Protein AF-A0AA43GDU2-F1 (afdb_monomer_lite)

Sequence (61 aa):
MAELAEAFEVKSIPTLELMKIMHDNGHADIGKIKGIVDYWIAIGNCPANLHRELKKIFPEL

Structure (mmCIF, N/CA/C/O backbone):
data_AF-A0AA43GDU2-F1
#
_entry.id   AF-A0AA43GDU2-F1
#
loop_
_atom_site.group_PDB
_atom_site.id
_atom_site.type_symbol
_atom_site.label_atom_id
_atom_site.label_alt_id
_atom_site.label_comp_id
_atom_site.label_asym_id
_atom_site.label_entity_id
_atom_site.label_seq_id
_atom_site.pdbx_PDB_ins_code
_atom_site.Cartn_x
_atom_site.Cartn_y
_atom_site.Cartn_z
_atom_site.occupancy
_atom_site.B_iso_or_equiv
_atom_site.auth_seq_id
_atom_site.auth_comp_id
_atom_site.auth_asym_id
_atom_site.auth_atom_id
_atom_site.pdbx_PDB_model_num
ATOM 1 N N . MET A 1 1 ? 11.087 -6.846 -11.851 1.00 71.06 1 MET A N 1
ATOM 2 C CA . MET A 1 1 ? 10.146 -5.753 -12.200 1.00 71.06 1 MET A CA 1
ATOM 3 C C . MET A 1 1 ? 10.831 -4.395 -12.225 1.00 71.06 1 MET A C 1
ATOM 5 O O . MET A 1 1 ? 10.703 -3.738 -13.242 1.00 71.06 1 MET A O 1
ATOM 9 N N . ALA A 1 2 ? 11.588 -3.990 -11.195 1.00 75.12 2 ALA A N 1
ATOM 10 C CA . ALA A 1 2 ? 12.344 -2.726 -11.224 1.00 75.12 2 ALA A CA 1
ATOM 11 C C . ALA A 1 2 ? 13.390 -2.677 -12.357 1.00 75.12 2 ALA A C 1
ATOM 13 O O . ALA A 1 2 ? 13.358 -1.757 -13.161 1.00 75.12 2 ALA A O 1
ATOM 14 N N . GLU A 1 3 ? 14.212 -3.723 -12.493 1.00 81.69 3 GLU A N 1
ATOM 15 C CA . GLU A 1 3 ? 15.199 -3.851 -13.586 1.00 81.69 3 GLU A CA 1
ATOM 16 C C . GLU A 1 3 ? 14.548 -3.835 -14.980 1.00 81.69 3 GLU A C 1
ATOM 18 O O . GLU A 1 3 ? 15.100 -3.308 -15.938 1.00 81.69 3 GLU A O 1
ATOM 23 N N . LEU A 1 4 ? 13.333 -4.382 -15.094 1.00 84.06 4 LEU A N 1
ATOM 24 C CA . LEU A 1 4 ? 12.567 -4.359 -16.339 1.00 84.06 4 LEU A CA 1
ATOM 25 C C . LEU A 1 4 ? 12.004 -2.961 -16.620 1.00 84.06 4 LEU A C 1
ATOM 27 O O . LEU A 1 4 ? 12.031 -2.512 -17.754 1.00 84.06 4 LEU A O 1
ATOM 31 N N . ALA A 1 5 ? 11.500 -2.264 -15.600 1.00 84.00 5 ALA A N 1
ATOM 32 C CA . ALA A 1 5 ? 11.025 -0.894 -15.752 1.00 84.00 5 ALA A CA 1
ATOM 33 C C . ALA A 1 5 ? 12.168 0.038 -16.186 1.00 84.00 5 ALA A C 1
ATOM 35 O O . ALA A 1 5 ? 11.981 0.841 -17.093 1.00 84.00 5 ALA A O 1
ATOM 36 N N . GLU A 1 6 ? 13.360 -0.139 -15.614 1.00 87.06 6 GLU A N 1
ATOM 37 C CA . GLU A 1 6 ? 14.578 0.567 -16.019 1.00 87.06 6 GLU A CA 1
ATOM 38 C C . GLU A 1 6 ? 14.959 0.276 -17.478 1.00 87.06 6 GLU A C 1
ATOM 40 O O . GLU A 1 6 ? 15.156 1.211 -18.248 1.00 87.06 6 GLU A O 1
ATOM 45 N N . ALA A 1 7 ? 14.969 -0.997 -17.892 1.00 90.81 7 ALA A N 1
ATOM 46 C CA . ALA A 1 7 ? 15.292 -1.393 -19.268 1.00 90.81 7 ALA A CA 1
ATOM 47 C C . ALA A 1 7 ? 14.345 -0.803 -20.332 1.00 90.81 7 ALA A C 1
ATOM 49 O O . ALA A 1 7 ? 14.715 -0.709 -21.500 1.00 90.81 7 ALA A O 1
ATOM 50 N N . PHE A 1 8 ? 13.128 -0.424 -19.938 1.00 90.44 8 PHE A N 1
ATOM 51 C CA . PHE A 1 8 ? 12.121 0.182 -20.810 1.00 90.44 8 PHE A CA 1
ATOM 52 C C . PHE A 1 8 ? 11.923 1.684 -20.544 1.00 90.44 8 PHE A C 1
ATOM 54 O O . PHE A 1 8 ?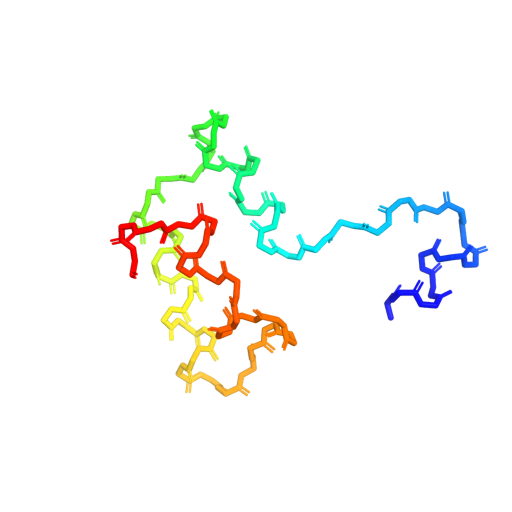 10.973 2.265 -21.063 1.00 90.44 8 PHE A O 1
ATOM 61 N N . GLU A 1 9 ? 12.779 2.304 -19.723 1.00 86.88 9 GLU A N 1
ATOM 62 C CA . GLU A 1 9 ? 12.682 3.715 -19.316 1.00 86.88 9 GLU A CA 1
ATOM 63 C C . GLU A 1 9 ? 11.306 4.089 -18.723 1.00 86.88 9 GLU A C 1
ATOM 65 O O . GLU A 1 9 ? 10.847 5.232 -18.779 1.00 86.88 9 GLU A O 1
ATOM 70 N N . VAL A 1 10 ? 10.625 3.113 -18.118 1.00 84.62 10 VAL A N 1
ATOM 71 C CA . VAL A 1 10 ? 9.326 3.301 -17.475 1.00 84.62 10 VAL A CA 1
ATOM 72 C C . VAL A 1 10 ? 9.543 3.678 -16.019 1.00 84.62 10 VAL A C 1
ATOM 74 O O . VAL A 1 10 ? 10.247 3.000 -15.268 1.00 84.62 10 VAL A O 1
ATOM 77 N N . LYS A 1 11 ? 8.867 4.740 -15.574 1.00 80.38 11 LYS A N 1
ATOM 78 C CA . LYS A 1 11 ? 8.865 5.122 -14.162 1.00 80.38 11 LYS A CA 1
ATOM 79 C C . LYS A 1 11 ? 8.230 4.010 -13.323 1.00 80.38 11 LYS A C 1
ATOM 81 O O . LYS A 1 11 ? 7.017 3.809 -13.357 1.00 80.38 11 LYS A O 1
ATOM 86 N N . SER A 1 12 ? 9.047 3.324 -12.529 1.00 80.88 12 SER A N 1
ATOM 87 C CA . SER A 1 12 ? 8.555 2.394 -11.515 1.00 80.88 12 SER A CA 1
ATOM 88 C C . SER A 1 12 ? 7.844 3.173 -10.408 1.00 80.88 12 SER A C 1
ATOM 90 O O . SER A 1 12 ? 8.435 4.062 -9.795 1.00 80.88 12 SER A O 1
ATOM 92 N N . ILE A 1 13 ? 6.587 2.823 -10.133 1.00 81.94 13 ILE A N 1
ATOM 93 C CA . ILE A 1 13 ? 5.812 3.357 -9.008 1.00 81.94 13 ILE A CA 1
ATOM 94 C C . ILE A 1 13 ? 5.678 2.241 -7.963 1.00 81.94 13 ILE A C 1
ATOM 96 O O . ILE A 1 13 ? 5.239 1.142 -8.313 1.00 81.94 13 ILE A O 1
ATOM 100 N N . PRO A 1 14 ? 6.052 2.473 -6.692 1.00 87.88 14 PRO A N 1
ATOM 101 C CA . PRO A 1 14 ? 5.801 1.530 -5.610 1.00 87.88 14 PRO A CA 1
ATOM 102 C C . PRO A 1 14 ? 4.320 1.154 -5.514 1.00 87.88 14 PRO A C 1
ATOM 104 O O . PRO A 1 14 ? 3.440 2.007 -5.620 1.00 87.88 14 PRO A O 1
ATOM 107 N N . THR A 1 15 ? 4.029 -0.116 -5.231 1.00 90.94 15 THR A N 1
ATOM 108 C CA . THR A 1 15 ? 2.648 -0.621 -5.158 1.00 90.94 15 THR A CA 1
ATOM 109 C C . THR A 1 15 ? 1.763 0.200 -4.215 1.00 90.94 15 THR A C 1
ATOM 111 O O . THR A 1 15 ? 0.626 0.513 -4.556 1.00 90.94 15 THR A O 1
ATOM 114 N N . LEU A 1 16 ? 2.286 0.597 -3.050 1.00 92.75 16 LEU A N 1
ATOM 115 C CA . LEU A 1 16 ? 1.532 1.408 -2.090 1.00 92.75 16 LEU A CA 1
ATOM 116 C C . LEU A 1 16 ? 1.273 2.843 -2.574 1.00 92.75 16 LEU A C 1
ATOM 118 O O . LEU A 1 16 ? 0.217 3.392 -2.272 1.00 92.75 16 LEU A O 1
ATOM 122 N N . GLU A 1 17 ? 2.181 3.436 -3.354 1.00 92.25 17 GLU A N 1
ATOM 123 C CA . GLU A 1 17 ? 1.940 4.746 -3.973 1.00 92.25 17 GLU A CA 1
ATOM 124 C C . GLU A 1 17 ? 0.839 4.659 -5.031 1.00 92.25 17 GLU A C 1
ATOM 126 O O . GLU A 1 17 ? -0.052 5.506 -5.066 1.00 92.25 17 GLU A O 1
ATOM 131 N N . LEU A 1 18 ? 0.837 3.601 -5.848 1.00 92.25 18 LEU A N 1
ATOM 132 C CA . LEU A 1 18 ? -0.243 3.366 -6.806 1.00 92.25 18 LEU A CA 1
ATOM 133 C C . LEU A 1 18 ? -1.594 3.206 -6.094 1.00 92.25 18 LEU A C 1
ATOM 135 O O . LEU A 1 18 ? -2.586 3.804 -6.508 1.00 92.25 18 LEU A O 1
ATOM 139 N N . MET A 1 19 ? -1.631 2.450 -4.994 1.00 94.31 19 MET A N 1
ATOM 140 C CA . MET A 1 19 ? -2.838 2.309 -4.176 1.00 94.31 19 MET A CA 1
ATOM 141 C C . MET A 1 19 ? -3.311 3.651 -3.617 1.00 94.31 19 MET A C 1
ATOM 143 O O . MET A 1 19 ? -4.512 3.915 -3.611 1.00 94.31 19 MET A O 1
ATOM 147 N N . LYS A 1 20 ? -2.385 4.513 -3.184 1.00 94.75 20 LYS A N 1
ATOM 148 C CA . LYS A 1 20 ? -2.717 5.853 -2.695 1.00 94.75 20 LYS A CA 1
ATOM 149 C C . LYS A 1 20 ? -3.345 6.706 -3.793 1.00 94.75 20 LYS A C 1
ATOM 151 O O . LYS A 1 20 ? -4.398 7.288 -3.567 1.00 94.75 20 LYS A O 1
ATOM 156 N N . ILE A 1 21 ? -2.786 6.681 -5.003 1.00 94.81 21 ILE A N 1
ATOM 157 C CA . ILE A 1 21 ? -3.361 7.368 -6.170 1.00 94.81 21 ILE A CA 1
ATOM 158 C C . ILE A 1 21 ? -4.779 6.859 -6.465 1.00 94.81 21 ILE A C 1
ATOM 160 O O . ILE A 1 21 ? -5.685 7.660 -6.698 1.00 94.81 21 ILE A O 1
ATOM 164 N N . MET A 1 22 ? -5.000 5.540 -6.438 1.00 94.62 22 MET A N 1
ATOM 165 C CA . MET A 1 22 ? -6.332 4.958 -6.645 1.00 94.62 22 MET A CA 1
ATOM 166 C C . MET A 1 22 ? -7.329 5.390 -5.565 1.00 94.62 22 MET A C 1
ATOM 168 O O . MET A 1 22 ? -8.495 5.631 -5.878 1.00 94.62 22 MET A O 1
ATOM 172 N N . HIS A 1 23 ? -6.879 5.491 -4.314 1.00 96.50 23 HIS A N 1
ATOM 173 C CA . HIS A 1 23 ? -7.705 5.954 -3.207 1.00 96.50 23 HIS A CA 1
ATOM 174 C C . HIS A 1 23 ? -8.059 7.438 -3.332 1.00 96.50 23 HIS A C 1
ATOM 176 O O . HIS A 1 23 ? -9.234 7.795 -3.272 1.00 96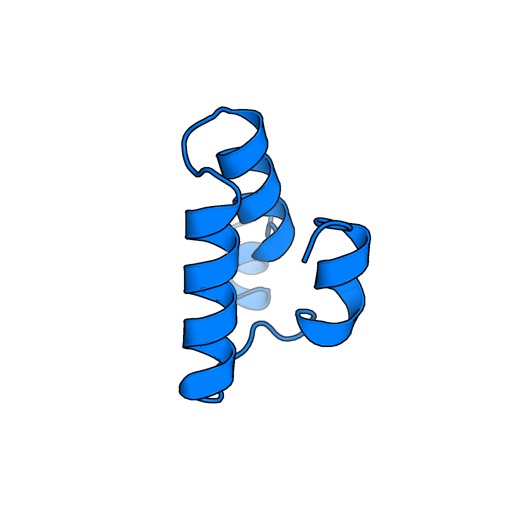.50 23 HIS A O 1
ATOM 182 N N . ASP A 1 24 ? -7.065 8.282 -3.602 1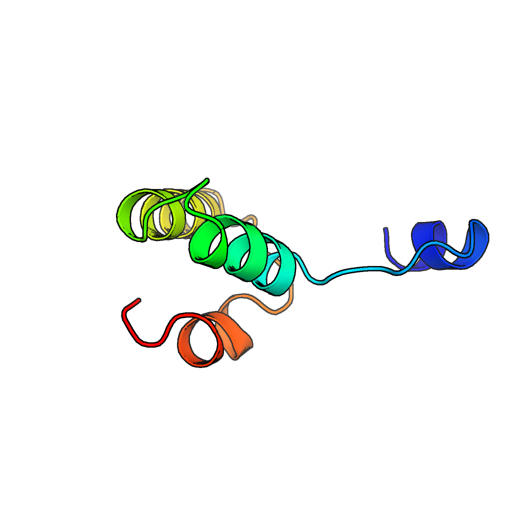.00 96.25 24 ASP A N 1
ATOM 183 C CA . ASP A 1 24 ? -7.227 9.735 -3.707 1.00 96.25 24 ASP A CA 1
ATOM 184 C C . ASP A 1 24 ? -8.136 10.144 -4.874 1.00 96.25 24 ASP A C 1
ATOM 186 O O . ASP A 1 24 ? -8.830 11.155 -4.796 1.00 96.25 24 ASP A O 1
ATOM 190 N N . ASN A 1 25 ? -8.189 9.335 -5.937 1.00 97.00 25 ASN A N 1
ATOM 191 C CA . ASN A 1 25 ? -9.096 9.535 -7.072 1.00 97.00 25 ASN A CA 1
ATOM 192 C C . ASN A 1 25 ? -10.460 8.835 -6.898 1.00 97.00 25 ASN A C 1
ATOM 194 O O . ASN A 1 25 ? -11.266 8.812 -7.826 1.00 97.00 25 ASN A O 1
ATOM 198 N N . GLY A 1 26 ? -10.737 8.234 -5.735 1.00 95.12 26 GLY A N 1
ATOM 199 C CA . GLY A 1 26 ? -12.022 7.593 -5.436 1.00 95.12 26 GLY A CA 1
ATOM 200 C C . GLY A 1 26 ? -12.264 6.252 -6.141 1.00 95.12 26 GLY A C 1
ATOM 201 O O . GLY A 1 26 ? -13.372 5.721 -6.083 1.00 95.12 26 GLY A O 1
ATOM 202 N N . HIS A 1 27 ? -11.251 5.665 -6.784 1.00 96.06 27 HIS A N 1
ATOM 203 C CA . HIS A 1 27 ? -11.364 4.348 -7.423 1.00 96.06 27 HIS A CA 1
ATOM 204 C C . HIS A 1 27 ? -11.360 3.195 -6.405 1.00 96.06 27 HIS A C 1
ATOM 206 O O . HIS A 1 27 ? -11.920 2.128 -6.673 1.00 96.06 27 HIS A O 1
ATOM 212 N N . ALA A 1 28 ? -10.762 3.404 -5.229 1.00 95.44 28 ALA A N 1
ATOM 213 C CA . ALA A 1 28 ? -10.753 2.440 -4.134 1.00 95.44 28 ALA A CA 1
ATOM 214 C C . ALA A 1 28 ? -10.967 3.133 -2.783 1.00 95.44 28 ALA A C 1
ATOM 216 O O . ALA A 1 28 ? -10.163 3.958 -2.372 1.00 95.44 28 ALA A O 1
ATOM 217 N N . ASP A 1 29 ? -12.027 2.787 -2.057 1.00 96.25 29 ASP A N 1
ATOM 218 C CA . ASP A 1 29 ? -12.196 3.238 -0.674 1.00 96.25 29 ASP A CA 1
ATOM 219 C C . ASP A 1 29 ? -11.214 2.535 0.280 1.00 96.25 29 ASP A C 1
ATOM 221 O O . ASP A 1 29 ? -10.585 1.529 -0.063 1.00 96.25 29 ASP A O 1
ATOM 225 N N . ILE A 1 30 ? -11.095 3.057 1.501 1.00 95.38 30 ILE A N 1
ATOM 226 C CA . ILE A 1 30 ? -10.155 2.535 2.497 1.00 95.38 30 ILE A CA 1
ATOM 227 C C . ILE A 1 30 ? -10.455 1.084 2.909 1.00 95.38 30 ILE A C 1
ATOM 229 O O . ILE A 1 30 ? -9.539 0.330 3.232 1.00 95.38 30 ILE A O 1
ATOM 233 N N . GLY A 1 31 ? -11.720 0.655 2.837 1.00 96.81 31 GLY A N 1
ATOM 234 C CA . GLY A 1 31 ? -12.114 -0.726 3.108 1.00 96.81 31 GLY A CA 1
ATOM 235 C C . GLY A 1 31 ? -11.551 -1.689 2.064 1.00 96.81 31 GLY A C 1
ATOM 236 O O . GLY A 1 31 ? -11.020 -2.741 2.419 1.00 96.81 31 GLY A O 1
ATOM 237 N N . LYS A 1 32 ? -11.581 -1.306 0.782 1.00 96.31 32 LYS A N 1
ATOM 238 C CA . LYS A 1 32 ? -10.941 -2.064 -0.306 1.00 96.31 32 LYS A CA 1
ATOM 239 C C . LYS A 1 32 ? -9.426 -2.116 -0.143 1.00 96.31 32 LYS A C 1
ATOM 241 O O . LYS A 1 32 ? -8.851 -3.192 -0.285 1.00 96.31 32 LYS A O 1
ATOM 246 N N . ILE A 1 33 ? -8.788 -0.989 0.187 1.00 96.25 33 ILE A N 1
ATOM 247 C CA . ILE A 1 33 ? -7.342 -0.935 0.466 1.00 96.25 33 ILE A CA 1
ATOM 248 C C . ILE A 1 33 ? -6.991 -1.908 1.598 1.00 96.25 33 ILE A C 1
ATOM 250 O O . ILE A 1 33 ? -6.104 -2.745 1.427 1.00 96.25 33 ILE A O 1
ATOM 254 N N . LYS A 1 34 ? -7.735 -1.869 2.711 1.00 96.25 34 LYS A N 1
ATOM 255 C CA . LYS A 1 34 ? -7.557 -2.797 3.832 1.00 96.25 34 LYS A CA 1
ATOM 256 C C . LYS A 1 34 ? -7.705 -4.257 3.400 1.00 96.25 34 LYS A C 1
ATOM 258 O O . LYS A 1 34 ? -6.849 -5.071 3.725 1.00 96.25 34 LYS A O 1
ATOM 263 N N . GLY A 1 35 ? -8.745 -4.585 2.632 1.00 96.88 35 GLY A N 1
ATOM 264 C CA . GLY A 1 35 ? -8.973 -5.947 2.142 1.00 96.88 35 GLY A CA 1
ATOM 265 C C . GLY A 1 35 ? -7.831 -6.477 1.268 1.00 96.88 35 GLY A C 1
ATOM 266 O O . GLY A 1 35 ? -7.440 -7.633 1.409 1.00 96.88 35 GLY A O 1
ATOM 267 N N . ILE A 1 36 ? -7.251 -5.631 0.408 1.00 95.25 36 ILE A N 1
ATOM 268 C CA . ILE A 1 36 ? -6.076 -5.987 -0.406 1.00 95.25 36 ILE A CA 1
ATOM 269 C C . ILE A 1 36 ? -4.866 -6.287 0.490 1.00 95.25 36 ILE A C 1
ATOM 271 O O . ILE A 1 36 ? -4.178 -7.288 0.289 1.00 95.25 36 ILE A O 1
ATOM 275 N N . VAL A 1 37 ? -4.619 -5.440 1.493 1.00 95.25 37 VAL A N 1
ATOM 276 C CA . VAL A 1 37 ? -3.509 -5.615 2.440 1.00 95.25 37 VAL A CA 1
ATOM 277 C C . VAL A 1 37 ? -3.677 -6.891 3.265 1.00 95.25 37 VAL A C 1
ATOM 279 O O . VAL A 1 37 ? -2.742 -7.688 3.344 1.00 95.25 37 VAL A O 1
ATOM 282 N N . ASP A 1 38 ? -4.863 -7.112 3.833 1.00 96.44 38 ASP A N 1
ATOM 283 C CA . ASP A 1 38 ? -5.182 -8.314 4.611 1.00 96.44 38 ASP A CA 1
ATOM 284 C C . ASP A 1 38 ? -4.989 -9.579 3.763 1.00 96.44 38 ASP A C 1
ATOM 286 O O . ASP A 1 38 ? -4.419 -10.564 4.234 1.00 96.44 38 ASP A O 1
ATOM 290 N N . TYR A 1 39 ? -5.405 -9.538 2.491 1.00 96.50 39 TYR A N 1
ATOM 291 C CA . TYR A 1 39 ? -5.203 -10.635 1.552 1.00 96.50 39 TYR A CA 1
ATOM 292 C C . TYR A 1 39 ? -3.716 -10.941 1.341 1.00 96.50 39 TYR A C 1
ATOM 294 O O . TYR A 1 39 ? -3.320 -12.097 1.479 1.00 96.50 39 TYR A O 1
ATOM 302 N N . TRP A 1 40 ? -2.879 -9.933 1.069 1.00 95.62 40 TRP A N 1
ATOM 303 C CA . TRP A 1 40 ? -1.431 -10.126 0.908 1.00 95.62 40 TRP A CA 1
ATOM 304 C C . TRP A 1 40 ? -0.769 -10.737 2.139 1.00 95.62 40 TRP A C 1
ATOM 306 O O . TRP A 1 40 ? 0.048 -11.650 1.996 1.00 95.62 40 TRP A O 1
ATOM 316 N N . ILE A 1 41 ? -1.149 -10.269 3.331 1.00 94.44 41 ILE A N 1
ATOM 317 C CA . ILE A 1 41 ? -0.652 -10.806 4.601 1.00 94.44 41 ILE A CA 1
ATOM 318 C C . ILE A 1 41 ? -1.075 -12.270 4.753 1.00 94.44 41 ILE A C 1
ATOM 320 O O . ILE A 1 41 ? -0.241 -13.112 5.080 1.00 94.44 41 ILE A O 1
ATOM 324 N N . ALA A 1 42 ? -2.340 -12.591 4.473 1.00 97.06 42 ALA A N 1
ATOM 325 C CA . ALA A 1 42 ? -2.869 -13.946 4.607 1.00 97.06 42 ALA A CA 1
ATOM 326 C C . ALA A 1 42 ? -2.168 -14.955 3.684 1.00 97.06 42 ALA A C 1
ATOM 328 O O . ALA A 1 42 ? -1.924 -16.089 4.090 1.00 97.06 42 ALA A O 1
ATOM 329 N N . ILE A 1 43 ? -1.816 -14.548 2.460 1.00 97.25 43 ILE A N 1
ATOM 330 C CA . ILE A 1 43 ? -1.111 -15.417 1.503 1.00 97.25 43 ILE A CA 1
ATOM 331 C C . ILE A 1 43 ? 0.420 -15.354 1.635 1.00 97.25 43 ILE A C 1
ATOM 333 O O . ILE A 1 43 ? 1.122 -16.026 0.881 1.00 97.25 43 ILE A O 1
ATOM 337 N N . GLY A 1 44 ? 0.949 -14.530 2.546 1.00 92.75 44 GLY A N 1
ATOM 338 C CA . GLY A 1 44 ? 2.388 -14.341 2.751 1.00 92.75 44 GLY A CA 1
ATOM 339 C C . GLY A 1 44 ? 3.125 -13.694 1.572 1.00 92.75 44 GLY A C 1
ATOM 340 O O . GLY A 1 44 ? 4.349 -13.781 1.500 1.00 92.75 44 GLY A O 1
ATOM 341 N N . ASN A 1 45 ? 2.408 -13.055 0.643 1.00 92.19 45 ASN A N 1
ATOM 342 C CA . ASN A 1 45 ? 2.969 -12.440 -0.561 1.00 92.19 45 ASN A CA 1
ATOM 343 C C . ASN A 1 45 ? 2.795 -10.919 -0.507 1.00 92.19 45 ASN A C 1
ATOM 345 O O . ASN A 1 45 ? 1.951 -10.334 -1.190 1.00 92.19 45 ASN A O 1
ATOM 349 N N . CYS A 1 46 ? 3.575 -10.294 0.367 1.00 91.81 46 CYS A N 1
ATOM 350 C CA . CYS A 1 46 ? 3.530 -8.860 0.608 1.00 91.81 46 CYS A CA 1
ATOM 351 C C . CYS A 1 46 ? 4.470 -8.099 -0.340 1.00 91.81 46 CYS A C 1
ATOM 353 O O . CYS A 1 46 ? 5.585 -8.560 -0.604 1.00 91.81 46 CYS A O 1
ATOM 355 N N . PRO A 1 47 ? 4.099 -6.880 -0.775 1.00 89.00 47 PRO A N 1
ATOM 356 C CA . PRO A 1 47 ? 5.057 -5.947 -1.357 1.00 89.00 47 PRO A CA 1
ATOM 357 C C . PRO A 1 47 ? 6.261 -5.737 -0.427 1.00 89.00 47 PRO A C 1
ATOM 359 O O . PRO A 1 47 ? 6.102 -5.649 0.792 1.00 89.00 47 PRO A O 1
ATOM 362 N N . ALA A 1 48 ? 7.460 -5.602 -0.998 1.00 87.12 48 ALA A N 1
ATOM 363 C CA . ALA A 1 48 ? 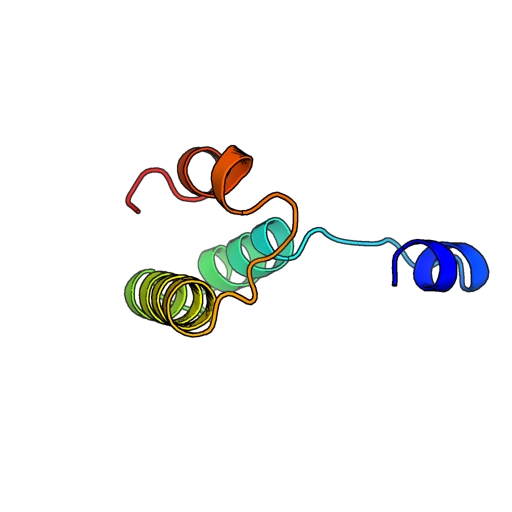8.722 -5.573 -0.246 1.00 87.12 48 ALA A CA 1
ATOM 364 C C . ALA A 1 48 ? 8.779 -4.503 0.866 1.00 87.12 48 ALA A C 1
ATOM 366 O O . ALA A 1 48 ? 9.414 -4.691 1.899 1.00 87.12 48 ALA A O 1
ATOM 367 N N . ASN A 1 49 ? 8.105 -3.374 0.665 1.00 87.81 49 ASN A N 1
ATOM 368 C CA . ASN A 1 49 ? 8.059 -2.229 1.571 1.00 87.81 49 ASN A CA 1
ATOM 369 C C . ASN A 1 49 ? 6.761 -2.137 2.391 1.00 87.81 49 ASN A C 1
ATOM 371 O O . ASN A 1 49 ? 6.599 -1.160 3.126 1.00 87.81 49 ASN A O 1
ATOM 375 N N . LEU A 1 50 ? 5.864 -3.133 2.312 1.00 90.88 50 LEU A N 1
ATOM 376 C CA . LEU A 1 50 ? 4.527 -3.076 2.914 1.00 90.88 50 LEU A CA 1
ATOM 377 C C . LEU A 1 50 ? 4.583 -2.666 4.390 1.00 90.88 50 LEU A C 1
ATOM 379 O O . LEU A 1 50 ? 4.062 -1.623 4.769 1.00 90.88 50 LEU A O 1
ATOM 383 N N . HIS A 1 51 ? 5.282 -3.443 5.219 1.00 88.62 51 HIS A N 1
ATOM 384 C CA . HIS A 1 51 ? 5.318 -3.223 6.668 1.00 88.62 51 HIS A CA 1
ATOM 385 C C . HIS A 1 51 ? 5.992 -1.906 7.079 1.00 88.62 51 HIS A C 1
ATOM 387 O O . HIS A 1 51 ? 5.687 -1.362 8.138 1.00 88.62 51 HIS A O 1
ATOM 393 N N . ARG A 1 52 ? 6.901 -1.376 6.250 1.00 90.56 52 ARG A N 1
ATOM 394 C CA . ARG A 1 52 ? 7.622 -0.128 6.533 1.00 90.56 52 ARG A CA 1
ATOM 395 C C . ARG A 1 52 ? 6.798 1.108 6.181 1.00 90.56 52 ARG A C 1
ATOM 397 O O . ARG A 1 52 ? 6.961 2.150 6.819 1.00 90.56 52 ARG A O 1
ATOM 404 N N . GLU A 1 53 ? 5.986 1.022 5.132 1.00 92.69 53 GLU A N 1
ATOM 405 C CA . GLU A 1 53 ? 5.390 2.199 4.491 1.00 92.69 53 GLU A CA 1
ATOM 406 C C . GLU A 1 53 ? 3.873 2.258 4.580 1.00 92.69 53 GLU A C 1
ATOM 408 O O . GLU A 1 53 ? 3.331 3.355 4.476 1.00 92.69 53 GLU A O 1
ATOM 413 N N . LEU A 1 54 ? 3.196 1.143 4.868 1.00 94.12 54 LEU A N 1
ATOM 414 C CA . LEU A 1 54 ? 1.738 1.100 4.962 1.00 94.12 54 LEU A CA 1
ATOM 415 C C . LEU A 1 54 ? 1.197 2.186 5.898 1.00 94.12 54 LEU A C 1
ATOM 417 O O . LEU A 1 54 ? 0.447 3.039 5.446 1.00 94.12 54 LEU A O 1
ATOM 421 N N . LYS A 1 55 ? 1.667 2.240 7.152 1.00 93.50 55 LYS A N 1
ATOM 422 C CA . LYS A 1 55 ? 1.227 3.258 8.125 1.00 93.50 55 LYS A CA 1
ATOM 423 C C . LYS A 1 55 ? 1.642 4.689 7.788 1.00 93.50 55 LYS A C 1
ATOM 425 O O . LYS A 1 55 ? 1.095 5.629 8.351 1.00 93.50 55 LYS A O 1
ATOM 430 N N . LYS A 1 56 ? 2.638 4.874 6.916 1.00 94.12 56 LYS A N 1
ATOM 431 C CA . LYS A 1 56 ? 3.057 6.211 6.470 1.00 94.12 56 LYS A CA 1
ATOM 432 C C . LYS A 1 56 ? 2.123 6.744 5.387 1.00 94.12 56 LYS A C 1
ATOM 434 O O . LYS A 1 56 ? 1.865 7.940 5.353 1.00 94.12 56 LYS A O 1
ATOM 439 N N . ILE A 1 57 ? 1.658 5.859 4.505 1.00 94.44 57 ILE A N 1
ATOM 440 C CA . ILE A 1 57 ? 0.831 6.200 3.342 1.00 94.44 57 ILE A CA 1
ATOM 441 C C . ILE A 1 57 ? -0.665 6.153 3.689 1.00 94.44 57 ILE A C 1
ATOM 443 O O . ILE A 1 57 ? -1.422 7.005 3.228 1.00 94.44 57 ILE A O 1
ATOM 447 N N . PHE A 1 58 ? -1.065 5.201 4.533 1.00 94.44 58 PHE A N 1
ATOM 448 C CA . PHE A 1 58 ? -2.421 5.000 5.048 1.00 94.44 58 PHE A CA 1
ATOM 449 C C . PHE A 1 58 ? -2.387 4.926 6.588 1.00 94.44 58 PHE A C 1
ATOM 451 O O . PHE A 1 58 ? -2.351 3.831 7.154 1.00 94.44 58 PHE A O 1
ATOM 458 N N . PRO A 1 59 ? -2.327 6.073 7.291 1.00 92.31 59 PRO A N 1
ATOM 459 C CA . PRO A 1 59 ? -2.265 6.122 8.758 1.00 92.31 59 PRO A CA 1
ATOM 460 C C . PRO A 1 59 ? -3.454 5.472 9.480 1.00 92.31 59 PRO A C 1
ATOM 462 O O . PRO A 1 59 ? -3.337 5.088 10.642 1.00 92.31 59 PRO A O 1
ATOM 465 N N . GLU A 1 60 ? -4.594 5.372 8.805 1.00 87.94 60 GLU A N 1
ATOM 466 C CA . GLU A 1 60 ? -5.839 4.778 9.287 1.00 87.94 60 GLU A CA 1
ATOM 467 C C . GLU A 1 60 ? -5.887 3.236 9.235 1.00 87.94 60 GLU A C 1
ATOM 469 O O . GLU A 1 60 ? -6.892 2.656 9.658 1.00 87.94 60 GLU A O 1
ATOM 474 N N . LEU A 1 61 ? -4.824 2.577 8.746 1.00 87.56 61 LEU A N 1
ATOM 475 C CA . LEU A 1 61 ? -4.688 1.113 8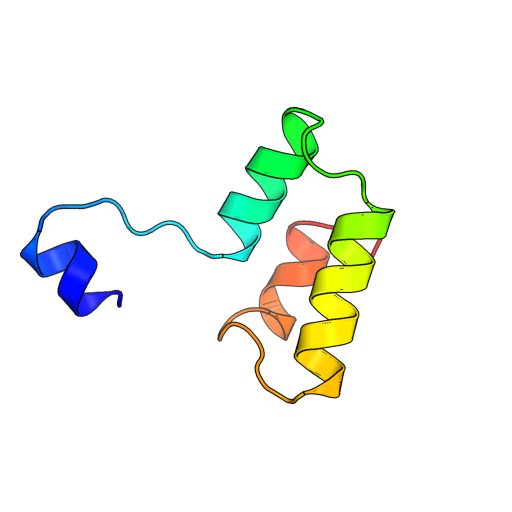.652 1.00 87.56 61 LEU A CA 1
ATOM 476 C C . LEU A 1 61 ? -3.764 0.493 9.716 1.00 87.56 61 LEU A C 1
ATOM 478 O O . LEU A 1 61 ? -2.744 1.102 10.130 1.00 87.56 61 LEU A O 1
#

Foldseek 3Di:
DVVVCVVVVH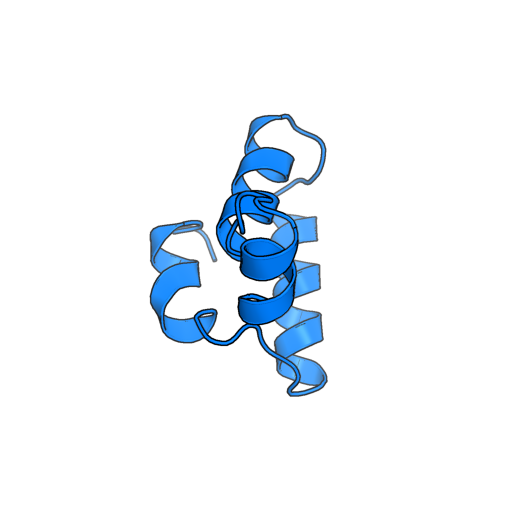DDDQPLRVVLVCCVVPVDPPVRVVVVQVVCVVVVNDRPCCVPCVCVSPVVD

Radius of gyration: 12.62 Å; chains: 1; bounding box: 28×25×30 Å

pLDDT: mean 91.37, std 5.64, range [71.06, 97.25]

Organism: Vibrio splendidus (NCBI:txid29497)

Secondary structure (DSSP, 8-state):
-HHHHHHTT-----HHHHHHHHHHTTSS-HHHHHHHHHHHHHTT---TTHHHHHHHH-TT-